Protein AF-A0A950U609-F1 (afdb_monomer)

Radius of gyration: 12.61 Å; Cα contacts (8 Å, |Δi|>4): 166; chains: 1; bounding box: 35×23×26 Å

Foldseek 3Di:
DDDPDDDDWDDPVVADEQAWAWTDDPPFIKIWHHYPPGDIFIDGQADPLHGFGLNVFGGDPQWGQTPPPRFIARRVPRDTPDPPD

Secondary structure (DSSP, 8-state):
-PPSS------GGGS-TTEEEEEEETTEEEEEEEETTTEEEEEESB-SSSS-BGGGSEEETTEEEPTTT--EEETTT--B-STT-

Mean predicted aligned error: 3.18 Å

Nearest PDB structures (foldseek):
  7bui-assembly1_E  TM=8.980E-01  e=1.767E-06  Metapseudomonas resinovorans
  2i7f-assembly2_B  TM=9.287E-01  e=1.249E-05  Sphingobium yanoikuyae
  8jng-assembly1_A  TM=9.066E-01  e=4.881E-05  Porphyridium purpureum
  4q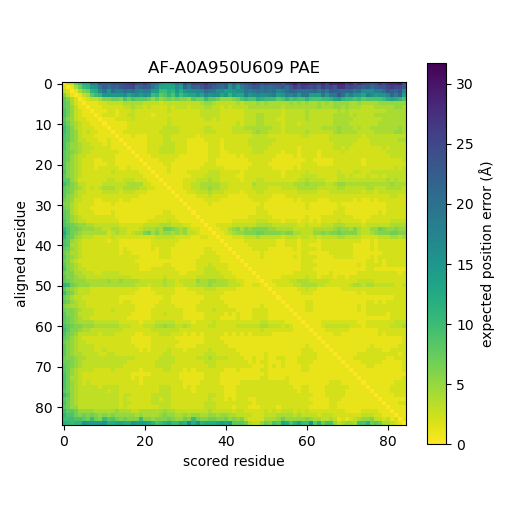dd-assembly1_A  TM=8.710E-01  e=5.880E-04  Rhodococcus rhodochrous
  4qdc-assembly1_A  TM=8.661E-01  e=1.517E-03  Rhodococcus rhodochrous

Sequence (85 aa):
MAEPGWVRVAAKSDVAEGQVIGLHVGDREIALYHLPGGEYRATDNVCTHEYAQLSDGWLEDGCIECPLHAARFDVRTGKALCAPA

pLDDT: mean 95.24, std 7.23, range [58.53, 98.75]

Solvent-accessible surface area (backbone atoms only — not comparable to full-atom values): 5107 Å² total; per-residue (Å²): 131,84,76,93,74,91,76,93,84,77,59,78,86,78,43,52,76,55,34,54,39,69,48,74,62,87,94,41,53,28,19,41,37,22,39,82,92,80,46,76,39,65,47,70,13,61,42,84,60,51,98,41,53,42,34,71,30,51,65,53,98,63,26,40,27,31,68,83,73,60,21,28,27,33,52,89,77,67,44,66,76,40,72,70,76

Structure (mmCIF, N/CA/C/O backbone):
data_AF-A0A950U609-F1
#
_entry.id   AF-A0A950U609-F1
#
loop_
_atom_site.group_PDB
_atom_site.id
_atom_site.type_symbol
_atom_site.label_atom_id
_atom_site.label_alt_id
_atom_site.label_comp_id
_atom_site.label_asym_id
_atom_site.label_entity_id
_atom_site.label_seq_id
_atom_site.pdbx_PDB_ins_code
_atom_site.Cartn_x
_atom_site.Cartn_y
_atom_site.Cartn_z
_atom_site.occupancy
_atom_site.B_iso_or_equiv
_atom_site.auth_seq_id
_atom_site.auth_comp_id
_atom_site.auth_asym_id
_atom_site.auth_atom_id
_atom_site.pdbx_PDB_model_num
ATOM 1 N N . MET A 1 1 ? -17.359 -11.425 -12.099 1.00 58.53 1 MET A N 1
ATOM 2 C CA . MET A 1 1 ? -17.277 -9.957 -12.253 1.00 58.53 1 MET A CA 1
ATOM 3 C C . MET A 1 1 ? -18.145 -9.359 -11.164 1.00 58.53 1 MET A C 1
ATOM 5 O O . MET A 1 1 ? -19.311 -9.728 -11.110 1.00 58.53 1 MET A O 1
ATOM 9 N N . ALA A 1 2 ? -17.576 -8.576 -10.247 1.00 59.50 2 ALA A N 1
ATOM 10 C CA . ALA A 1 2 ? -18.359 -7.948 -9.184 1.00 59.50 2 ALA A CA 1
ATOM 11 C C . ALA A 1 2 ? -19.377 -6.972 -9.796 1.00 59.50 2 ALA A C 1
ATOM 13 O O . ALA A 1 2 ? -19.052 -6.260 -10.748 1.00 59.50 2 ALA A O 1
ATOM 14 N N . GLU A 1 3 ? -20.608 -6.974 -9.288 1.00 67.94 3 GLU A N 1
ATOM 15 C CA . GLU A 1 3 ? -21.626 -6.009 -9.702 1.00 67.94 3 GLU A CA 1
ATOM 16 C C . GLU A 1 3 ? -21.175 -4.585 -9.324 1.00 67.94 3 GLU A C 1
ATOM 18 O O 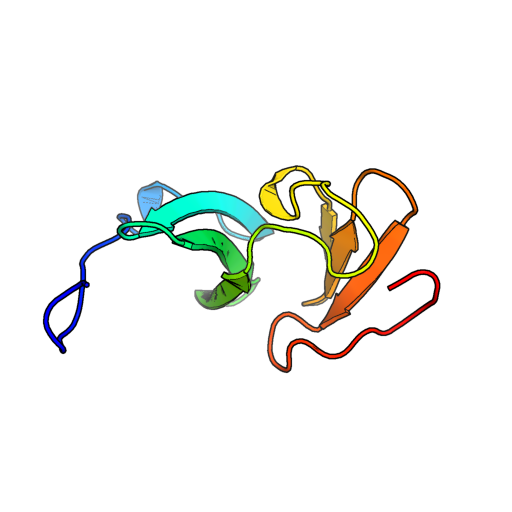. GLU A 1 3 ? -20.577 -4.399 -8.259 1.00 67.94 3 GLU A O 1
ATOM 23 N N . PRO A 1 4 ? -21.414 -3.572 -10.176 1.00 76.94 4 PRO A N 1
ATOM 24 C CA . PRO A 1 4 ? -21.042 -2.197 -9.867 1.00 76.94 4 PRO A CA 1
ATOM 25 C C . PRO A 1 4 ? -21.751 -1.727 -8.590 1.00 76.94 4 PRO A C 1
ATOM 27 O O . PRO A 1 4 ? -22.974 -1.781 -8.487 1.00 76.94 4 PRO A O 1
ATOM 30 N N . GLY A 1 5 ? -20.976 -1.253 -7.615 1.00 87.31 5 GLY A N 1
ATOM 31 C CA . GLY A 1 5 ? -21.493 -0.817 -6.323 1.00 87.31 5 GLY A CA 1
ATOM 32 C C . GLY A 1 5 ? -20.401 -0.695 -5.263 1.00 87.31 5 GLY A C 1
ATOM 33 O O . GLY A 1 5 ? -19.242 -1.039 -5.490 1.00 87.31 5 GLY A O 1
ATOM 34 N N . TRP A 1 6 ? -20.778 -0.188 -4.091 1.00 91.38 6 TRP A N 1
ATOM 35 C CA . TRP A 1 6 ? -19.891 -0.133 -2.932 1.00 91.38 6 TRP A CA 1
ATOM 36 C C . TRP A 1 6 ? -19.826 -1.498 -2.246 1.00 91.38 6 TRP A C 1
ATOM 38 O O . TRP A 1 6 ? -20.859 -2.067 -1.895 1.00 91.38 6 TRP A O 1
ATOM 48 N N . VAL A 1 7 ? -18.612 -1.993 -2.001 1.00 92.12 7 VAL A N 1
ATOM 49 C CA . VAL A 1 7 ? -18.366 -3.238 -1.262 1.00 92.12 7 VAL A CA 1
ATOM 50 C C . VAL A 1 7 ? -17.762 -2.899 0.094 1.00 92.12 7 VAL A C 1
A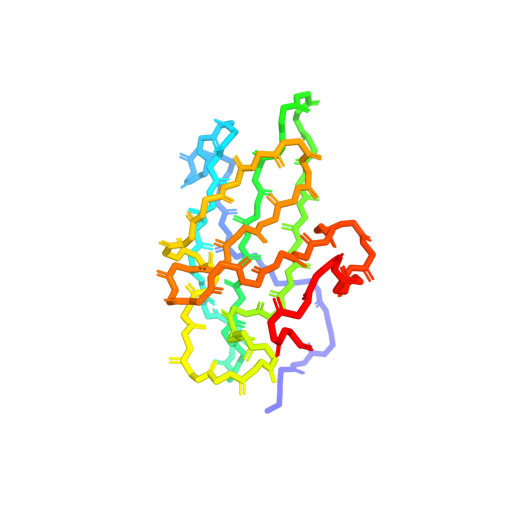TOM 52 O O . VAL A 1 7 ? -16.797 -2.141 0.187 1.00 92.12 7 VAL A O 1
ATOM 55 N N . ARG A 1 8 ? -18.322 -3.464 1.167 1.00 94.38 8 ARG A N 1
ATOM 56 C CA . ARG A 1 8 ? -17.723 -3.358 2.501 1.00 94.38 8 ARG A CA 1
ATOM 57 C C . ARG A 1 8 ? -16.529 -4.308 2.590 1.00 94.38 8 ARG A C 1
ATOM 59 O O . ARG A 1 8 ? -16.724 -5.511 2.461 1.00 94.38 8 ARG A O 1
ATOM 66 N N . VAL A 1 9 ? -15.337 -3.770 2.848 1.00 95.25 9 VAL A N 1
ATOM 67 C CA . VAL A 1 9 ? -14.080 -4.546 2.853 1.00 95.25 9 VAL A CA 1
ATOM 68 C C . VAL A 1 9 ? -13.454 -4.732 4.236 1.00 95.25 9 VAL A C 1
ATOM 70 O O . VAL A 1 9 ? -12.826 -5.754 4.474 1.00 95.25 9 VAL A O 1
ATOM 73 N N . ALA A 1 10 ? -13.643 -3.778 5.150 1.00 96.00 10 ALA A N 1
ATOM 74 C CA . ALA A 1 10 ? -13.079 -3.807 6.500 1.00 96.00 10 ALA A CA 1
ATOM 75 C C . ALA A 1 10 ? -13.857 -2.868 7.439 1.00 96.00 10 ALA A C 1
ATOM 77 O O . ALA A 1 10 ? -14.575 -1.965 6.988 1.00 96.00 10 ALA A O 1
ATOM 78 N N . ALA A 1 11 ? -13.720 -3.071 8.746 1.00 96.62 11 ALA A N 1
ATOM 79 C CA . ALA A 1 11 ? -14.040 -2.092 9.775 1.00 96.62 11 ALA A CA 1
ATOM 80 C C . ALA A 1 11 ? -12.833 -1.175 10.037 1.00 96.62 11 ALA A C 1
ATOM 82 O O . ALA A 1 11 ? -11.685 -1.553 9.833 1.00 96.62 11 ALA A O 1
ATOM 83 N N . LYS A 1 12 ? -13.082 0.030 10.565 1.00 95.06 12 LYS A N 1
ATOM 84 C CA . LYS A 1 12 ? -12.002 0.964 10.943 1.00 95.06 12 LYS A CA 1
ATOM 85 C C . LYS A 1 12 ? -11.028 0.374 11.971 1.00 95.06 12 LYS A C 1
ATOM 87 O O . LYS A 1 12 ? -9.870 0.753 12.000 1.00 95.06 12 LYS A O 1
ATOM 92 N N . SER A 1 13 ? -11.505 -0.539 12.817 1.00 95.69 13 SER A N 1
ATOM 93 C CA . SER A 1 13 ? -10.697 -1.236 13.823 1.00 95.69 13 SER A CA 1
ATOM 94 C C . SER A 1 13 ? -9.742 -2.276 13.241 1.00 95.69 13 SER A C 1
ATOM 96 O O . SER A 1 13 ? -8.849 -2.717 13.955 1.00 95.69 13 SER A O 1
ATOM 98 N N . ASP A 1 14 ? -9.934 -2.679 11.984 1.00 96.75 14 ASP A N 1
ATOM 99 C CA . ASP A 1 14 ? -9.135 -3.737 11.360 1.00 96.75 14 ASP A CA 1
ATOM 100 C C . ASP A 1 14 ? -7.778 -3.205 10.872 1.00 96.75 14 ASP A C 1
ATOM 102 O O . ASP A 1 14 ? -6.856 -3.984 10.650 1.00 96.75 14 ASP A O 1
ATOM 106 N N . VAL A 1 15 ? -7.646 -1.879 10.727 1.00 96.88 15 VAL A N 1
ATOM 107 C CA . VAL A 1 15 ? -6.416 -1.206 10.289 1.00 96.88 15 VAL A CA 1
ATOM 108 C C . VAL A 1 15 ? -6.081 -0.102 11.276 1.00 96.88 15 VAL A C 1
ATOM 110 O O . VAL A 1 15 ? -6.704 0.962 11.281 1.00 96.88 15 VAL A O 1
ATOM 113 N N . ALA A 1 16 ? -5.094 -0.341 12.133 1.00 96.88 16 ALA A N 1
ATOM 114 C CA . ALA A 1 16 ? -4.599 0.701 13.024 1.00 96.88 16 ALA A CA 1
ATOM 115 C C . ALA A 1 16 ? -3.964 1.851 12.221 1.00 96.88 16 ALA A C 1
ATOM 117 O O . ALA A 1 16 ? -3.533 1.670 11.084 1.00 96.88 16 ALA A O 1
ATOM 118 N N . GLU A 1 17 ? -3.938 3.053 12.797 1.00 96.88 17 GLU A N 1
ATOM 119 C CA . GLU A 1 17 ? -3.290 4.200 12.153 1.00 96.88 17 GLU A CA 1
ATOM 120 C C . GLU A 1 17 ? -1.806 3.904 11.892 1.00 96.88 17 GLU A C 1
ATOM 122 O O . GLU A 1 17 ? -1.124 3.317 12.732 1.00 96.88 17 GLU A O 1
ATOM 127 N N . GLY A 1 18 ? -1.317 4.288 10.713 1.00 97.00 18 GLY A N 1
ATOM 128 C CA . GLY A 1 18 ? 0.044 4.006 10.263 1.00 97.00 18 GLY A CA 1
ATOM 129 C C . GLY A 1 18 ? 0.269 2.555 9.837 1.00 97.00 18 GLY A C 1
ATOM 130 O O . GLY A 1 18 ? 1.417 2.135 9.737 1.00 97.00 18 GLY A O 1
ATOM 131 N N . GLN A 1 19 ? -0.787 1.767 9.618 1.00 97.75 19 GLN A N 1
ATOM 132 C CA . GLN A 1 19 ? -0.680 0.373 9.185 1.00 97.75 19 GLN A CA 1
ATOM 133 C C . GLN A 1 19 ? -1.301 0.145 7.807 1.00 97.75 19 GLN A C 1
ATOM 135 O O . GLN A 1 19 ? -2.082 0.952 7.288 1.00 97.75 19 GLN A O 1
ATOM 140 N N . VAL A 1 20 ? -0.948 -1.002 7.237 1.00 98.62 20 VAL A N 1
ATOM 141 C CA . VAL A 1 20 ? -1.510 -1.550 6.008 1.00 98.62 20 VAL A CA 1
ATOM 142 C C . VAL A 1 20 ? -2.023 -2.963 6.279 1.00 98.62 20 VAL A C 1
ATOM 144 O O . VAL A 1 20 ? -1.429 -3.699 7.063 1.00 98.62 20 VAL A O 1
ATOM 147 N N . ILE A 1 21 ? -3.128 -3.340 5.638 1.00 98.56 21 ILE A N 1
ATOM 148 C CA . ILE A 1 21 ? -3.582 -4.734 5.572 1.00 98.56 21 ILE A CA 1
ATOM 149 C C . ILE A 1 21 ? -3.819 -5.150 4.121 1.00 98.56 21 ILE A C 1
ATOM 151 O O . ILE A 1 21 ? -4.189 -4.324 3.284 1.00 98.56 21 ILE A O 1
ATOM 155 N N . GLY A 1 22 ? -3.640 -6.438 3.837 1.00 98.38 22 GLY A N 1
ATOM 156 C CA . GLY A 1 22 ? -4.034 -7.056 2.574 1.00 98.38 22 GLY A CA 1
ATOM 157 C C . GLY A 1 22 ? -5.458 -7.601 2.661 1.00 98.38 22 GLY A C 1
ATOM 158 O O . GLY A 1 22 ? -5.843 -8.197 3.669 1.00 98.38 22 GLY A O 1
ATOM 159 N N . LEU A 1 23 ? -6.255 -7.408 1.614 1.00 97.44 23 LEU A N 1
ATOM 160 C CA . LEU A 1 23 ? -7.626 -7.909 1.534 1.00 97.44 23 LEU A CA 1
ATOM 161 C C . LEU A 1 23 ? -7.992 -8.324 0.109 1.00 97.44 23 LEU A C 1
ATOM 163 O O . LEU A 1 23 ? -7.385 -7.878 -0.857 1.00 97.44 23 LEU A O 1
ATOM 167 N N . HIS A 1 24 ? -9.004 -9.180 -0.021 1.00 96.44 24 HIS A N 1
ATOM 168 C CA . HIS A 1 24 ? -9.512 -9.622 -1.319 1.00 96.44 24 HIS A CA 1
ATOM 169 C C . HIS A 1 24 ? -10.880 -8.998 -1.599 1.00 96.44 24 HIS A C 1
ATOM 171 O O . HIS A 1 24 ? -11.793 -9.086 -0.775 1.00 96.44 24 HIS A O 1
ATOM 177 N N . VAL A 1 25 ? -11.043 -8.409 -2.786 1.00 94.38 25 VAL A N 1
ATOM 178 C CA . VAL A 1 25 ? -12.331 -7.914 -3.296 1.00 94.38 25 VAL A CA 1
ATOM 179 C C . VAL A 1 25 ? -12.638 -8.630 -4.603 1.00 94.38 25 VAL A C 1
ATOM 181 O O . VAL A 1 25 ? -12.219 -8.213 -5.681 1.00 94.38 25 VAL A O 1
ATOM 184 N N . GLY A 1 26 ? -13.362 -9.746 -4.507 1.00 91.56 26 GLY A N 1
ATOM 185 C CA . GLY A 1 26 ? -13.543 -10.641 -5.647 1.00 91.56 26 GLY A CA 1
ATOM 186 C C . GLY A 1 26 ? -12.215 -11.292 -6.040 1.00 91.56 26 GLY A C 1
ATOM 187 O O . GLY 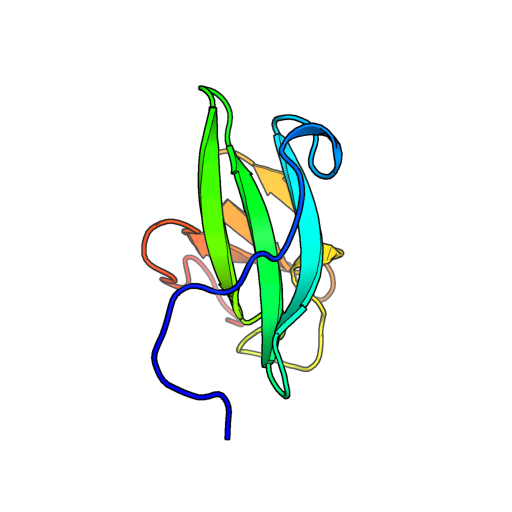A 1 26 ? -11.644 -12.035 -5.251 1.00 91.56 26 GLY A O 1
ATOM 188 N N . ASP A 1 27 ? -11.747 -11.014 -7.254 1.00 92.62 27 ASP A N 1
ATOM 189 C CA . ASP A 1 27 ? -10.484 -11.495 -7.829 1.00 92.62 27 ASP A CA 1
ATOM 190 C C . ASP A 1 27 ? -9.322 -10.496 -7.679 1.00 92.62 27 ASP A C 1
ATOM 192 O O . ASP A 1 27 ? -8.243 -10.730 -8.216 1.00 92.62 27 ASP A O 1
ATOM 196 N N . ARG A 1 28 ? -9.539 -9.363 -6.998 1.00 94.94 28 ARG A N 1
ATOM 197 C CA . ARG A 1 28 ? -8.521 -8.329 -6.774 1.00 94.94 28 ARG A CA 1
ATOM 198 C C . ARG A 1 28 ? -7.896 -8.468 -5.392 1.00 94.94 28 ARG A C 1
ATOM 200 O O . ARG A 1 28 ? -8.622 -8.502 -4.396 1.00 94.94 28 ARG A O 1
ATOM 207 N N . GLU A 1 29 ? -6.570 -8.469 -5.344 1.00 98.00 29 GLU A N 1
ATOM 208 C CA . GLU A 1 29 ? -5.787 -8.304 -4.120 1.00 98.00 29 GLU A CA 1
ATOM 209 C C . GLU A 1 29 ? -5.597 -6.800 -3.873 1.00 98.00 29 GLU A C 1
ATOM 211 O O . GLU A 1 29 ? -5.172 -6.069 -4.763 1.00 98.00 29 GLU A O 1
ATOM 216 N N . ILE A 1 30 ? -5.953 -6.308 -2.687 1.00 98.38 30 ILE A N 1
ATOM 217 C CA . ILE A 1 30 ? -5.941 -4.879 -2.351 1.00 98.38 30 ILE A CA 1
ATOM 218 C C . ILE A 1 30 ? -5.096 -4.647 -1.102 1.00 98.38 30 ILE A C 1
ATOM 220 O O . ILE A 1 30 ? -5.301 -5.306 -0.083 1.00 98.38 30 ILE A O 1
ATOM 224 N N . ALA A 1 31 ? -4.203 -3.663 -1.163 1.00 98.62 31 ALA A N 1
ATOM 225 C CA . ALA A 1 31 ? -3.561 -3.095 0.015 1.00 98.62 31 ALA A CA 1
ATOM 226 C C . ALA A 1 31 ? -4.416 -1.932 0.534 1.00 98.62 31 ALA A C 1
ATOM 228 O O . ALA A 1 31 ? -4.662 -0.977 -0.203 1.00 98.62 31 ALA A O 1
ATOM 229 N N . LEU A 1 32 ? -4.880 -1.998 1.784 1.00 98.62 32 LEU A N 1
ATOM 230 C CA . LEU A 1 32 ? -5.632 -0.930 2.449 1.00 98.62 32 LEU A CA 1
ATOM 231 C C . LEU A 1 32 ? -4.749 -0.246 3.494 1.00 98.62 32 LEU A C 1
ATOM 233 O O . LEU A 1 32 ? -4.351 -0.867 4.477 1.00 98.62 32 LEU A O 1
ATOM 237 N N . TYR A 1 33 ? -4.493 1.042 3.294 1.00 98.56 33 TYR A N 1
ATOM 238 C CA . TYR A 1 33 ? -3.641 1.881 4.133 1.00 98.56 33 TYR A CA 1
ATOM 239 C C . TYR A 1 33 ? -4.485 2.771 5.042 1.00 98.56 33 TYR A C 1
ATOM 241 O O . TYR A 1 33 ? -5.434 3.408 4.570 1.00 98.56 33 TYR A O 1
ATOM 249 N N . HIS A 1 34 ? -4.093 2.894 6.308 1.00 98.06 34 HIS A N 1
ATOM 250 C CA . HIS A 1 34 ? -4.611 3.910 7.222 1.00 98.06 34 HIS A CA 1
ATOM 251 C C . HIS A 1 34 ? -3.496 4.913 7.527 1.00 98.06 34 HIS A C 1
ATOM 253 O O . HIS A 1 34 ? -2.555 4.625 8.261 1.00 98.06 34 HIS A O 1
ATOM 259 N N . LEU A 1 35 ? -3.578 6.090 6.916 1.00 97.25 35 LEU A N 1
ATOM 260 C CA . LEU A 1 35 ? -2.576 7.141 7.039 1.00 97.25 35 LEU A CA 1
ATOM 261 C C . LEU A 1 35 ? -2.736 7.918 8.353 1.00 97.25 35 LEU A C 1
ATOM 263 O O . LEU A 1 35 ? -3.866 8.088 8.824 1.00 97.25 35 LEU A O 1
ATOM 267 N N . PRO A 1 36 ? -1.635 8.474 8.894 1.00 94.06 36 PRO A N 1
ATOM 268 C CA . PRO A 1 36 ? -1.708 9.449 9.976 1.00 94.06 36 PRO A CA 1
ATOM 269 C C . PRO A 1 36 ? -2.683 10.584 9.642 1.00 94.06 36 PRO A C 1
ATOM 271 O O . PRO A 1 36 ? -2.655 11.135 8.538 1.00 94.06 36 PRO A O 1
ATOM 274 N N . GLY A 1 37 ? -3.560 10.929 10.587 1.00 91.69 37 GLY A N 1
ATOM 275 C CA . GLY A 1 37 ? -4.622 11.922 10.376 1.00 91.69 37 GLY A CA 1
ATOM 276 C C . GLY A 1 37 ? -5.971 11.342 9.925 1.00 91.69 37 GLY A C 1
ATOM 277 O O . GLY A 1 37 ? -6.890 12.109 9.636 1.00 91.69 37 GLY A O 1
ATOM 278 N N . GLY A 1 38 ? -6.117 10.012 9.902 1.00 92.62 38 GLY A N 1
ATOM 279 C CA . GLY A 1 38 ? -7.405 9.324 9.737 1.00 92.62 38 GLY A CA 1
ATOM 280 C C . GLY A 1 38 ? -7.847 9.093 8.290 1.00 92.62 38 GLY A C 1
ATOM 281 O O . GLY A 1 38 ? -8.997 8.720 8.041 1.00 92.62 38 GLY A O 1
ATOM 282 N N . GLU A 1 39 ? -6.960 9.332 7.326 1.00 95.62 39 GLU A N 1
ATOM 283 C CA . GLU A 1 39 ? -7.232 9.129 5.908 1.00 95.62 39 GLU A CA 1
ATOM 284 C C . GLU A 1 39 ? -6.963 7.678 5.489 1.00 95.62 39 GLU A C 1
ATOM 286 O O . GLU A 1 39 ? -5.949 7.095 5.857 1.00 95.62 39 GLU A O 1
ATOM 291 N N . TYR A 1 40 ? -7.842 7.107 4.662 1.00 97.56 40 TYR A N 1
ATOM 292 C CA . TYR A 1 40 ? -7.658 5.769 4.101 1.00 97.56 40 TYR A CA 1
ATOM 293 C C . TYR A 1 40 ? -7.312 5.845 2.614 1.00 97.56 40 TYR A C 1
ATOM 295 O O . TYR A 1 40 ? -7.834 6.690 1.872 1.00 97.56 40 TYR A O 1
ATOM 303 N N . ARG A 1 41 ? -6.436 4.947 2.168 1.00 98.12 41 ARG A N 1
ATOM 304 C CA . ARG A 1 41 ? -6.069 4.763 0.759 1.00 98.12 41 ARG A CA 1
ATOM 305 C C . ARG A 1 41 ? -6.046 3.290 0.411 1.00 98.12 41 ARG A C 1
ATOM 307 O O . ARG A 1 41 ? -5.876 2.458 1.293 1.00 98.12 41 ARG A O 1
ATOM 314 N N . ALA A 1 42 ? -6.207 2.981 -0.867 1.00 97.88 42 ALA A N 1
ATOM 315 C CA . ALA A 1 42 ? -6.101 1.620 -1.351 1.00 97.88 42 ALA A CA 1
ATOM 316 C C . ALA A 1 42 ? -5.435 1.582 -2.725 1.00 97.88 42 ALA A C 1
ATOM 318 O O . ALA A 1 42 ? -5.674 2.464 -3.552 1.00 97.88 42 ALA A O 1
ATOM 319 N N . THR A 1 43 ? -4.631 0.553 -2.957 1.00 98.31 43 THR A N 1
ATOM 320 C CA . THR A 1 43 ? -4.024 0.232 -4.256 1.00 98.31 43 THR A CA 1
ATOM 321 C C . THR A 1 43 ? -4.172 -1.261 -4.528 1.00 98.31 43 THR A C 1
ATOM 323 O O . THR A 1 43 ? -4.658 -2.007 -3.675 1.00 98.31 43 THR A O 1
ATOM 326 N N . ASP A 1 44 ? -3.736 -1.707 -5.705 1.00 97.88 44 ASP A N 1
ATOM 327 C CA . ASP A 1 44 ? -3.430 -3.126 -5.902 1.00 97.88 44 ASP A CA 1
ATOM 328 C C . ASP A 1 44 ? -2.424 -3.583 -4.830 1.00 97.88 44 ASP A C 1
ATOM 330 O O . ASP A 1 44 ? -1.572 -2.788 -4.409 1.00 97.88 44 ASP A O 1
ATOM 334 N N . ASN A 1 45 ? -2.560 -4.815 -4.339 1.00 98.62 45 ASN A N 1
ATOM 335 C CA . ASN A 1 45 ? -1.626 -5.362 -3.357 1.00 98.62 45 ASN A CA 1
ATOM 336 C C . ASN A 1 45 ? -0.358 -5.904 -4.015 1.00 98.62 45 ASN A C 1
ATOM 338 O O . ASN A 1 45 ? 0.663 -6.016 -3.346 1.00 98.62 45 ASN A O 1
ATOM 342 N N . VAL A 1 46 ? -0.395 -6.235 -5.305 1.00 98.25 46 VAL A N 1
ATOM 343 C CA . VAL A 1 46 ? 0.771 -6.792 -5.992 1.00 98.25 46 VAL A CA 1
ATOM 344 C C . VAL A 1 46 ? 1.664 -5.657 -6.492 1.00 98.25 46 VAL A C 1
ATOM 346 O O . VAL A 1 46 ? 1.223 -4.761 -7.213 1.00 98.25 46 VAL A O 1
ATOM 349 N N . CYS A 1 47 ? 2.940 -5.690 -6.108 1.00 98.31 47 CYS A N 1
ATOM 350 C CA . CYS A 1 47 ? 3.942 -4.744 -6.591 1.00 98.31 47 CYS A CA 1
ATOM 351 C C . CYS A 1 47 ? 4.058 -4.801 -8.128 1.00 98.31 47 CYS A C 1
ATOM 353 O O . CYS A 1 47 ? 4.065 -5.875 -8.726 1.00 98.31 47 CYS A O 1
ATOM 355 N N . THR A 1 48 ? 4.203 -3.642 -8.777 1.00 97.69 48 THR A N 1
ATO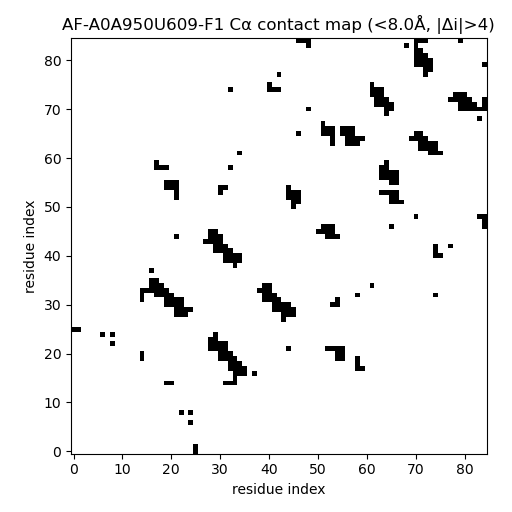M 356 C CA . THR A 1 48 ? 4.299 -3.542 -10.248 1.00 97.69 48 THR A CA 1
ATOM 357 C C . THR A 1 48 ? 5.579 -4.138 -10.827 1.00 97.69 48 THR A C 1
ATOM 359 O O . THR A 1 48 ? 5.610 -4.475 -12.008 1.00 97.69 48 THR A O 1
ATOM 362 N N . HIS A 1 49 ? 6.615 -4.288 -10.003 1.00 97.44 49 HIS A N 1
ATOM 363 C CA . HIS A 1 49 ? 7.882 -4.901 -10.385 1.00 97.44 49 HIS A CA 1
ATOM 364 C C . HIS A 1 49 ? 7.770 -6.432 -10.493 1.00 97.44 49 HIS A C 1
ATOM 366 O O . HIS A 1 49 ? 8.010 -7.008 -11.550 1.00 97.44 49 HIS A O 1
ATOM 372 N N . GLU A 1 50 ? 7.407 -7.093 -9.390 1.00 96.00 50 GLU A N 1
ATOM 373 C CA . GLU A 1 50 ? 7.345 -8.553 -9.239 1.00 96.00 50 GLU A CA 1
ATOM 374 C C . GLU A 1 50 ? 6.291 -8.926 -8.183 1.00 96.00 50 GLU A C 1
ATOM 376 O O . GLU A 1 50 ? 5.758 -8.055 -7.501 1.00 96.00 50 GLU A O 1
ATOM 381 N N . TYR A 1 51 ? 6.005 -10.222 -8.017 1.00 96.25 51 TYR A N 1
ATOM 382 C CA . TYR A 1 51 ? 4.908 -10.741 -7.186 1.00 96.25 51 TYR A CA 1
ATOM 383 C C . TYR A 1 51 ? 5.174 -10.651 -5.665 1.00 96.25 51 TYR A C 1
ATOM 385 O O . TYR A 1 51 ? 5.212 -11.657 -4.957 1.00 96.25 51 TYR A O 1
ATOM 393 N N . ALA A 1 52 ? 5.386 -9.437 -5.160 1.00 98.12 52 ALA A N 1
ATOM 394 C CA . ALA A 1 52 ? 5.467 -9.118 -3.739 1.00 98.12 52 ALA A CA 1
ATOM 395 C C . ALA A 1 52 ? 4.193 -8.399 -3.285 1.00 98.12 52 ALA A C 1
ATOM 397 O O . ALA A 1 52 ? 3.657 -7.565 -4.014 1.00 98.12 52 ALA A O 1
ATOM 398 N N . GLN A 1 53 ? 3.744 -8.701 -2.068 1.00 98.56 53 GLN A N 1
ATOM 399 C CA . GLN A 1 53 ? 2.567 -8.084 -1.466 1.00 98.56 53 GLN A CA 1
ATOM 400 C C . GLN A 1 53 ? 2.964 -6.769 -0.787 1.00 98.56 53 GLN A C 1
ATOM 402 O O . GLN A 1 53 ? 3.785 -6.750 0.130 1.00 98.56 53 GLN A O 1
ATOM 407 N N . LEU A 1 54 ? 2.387 -5.655 -1.228 1.00 98.69 54 LEU A N 1
ATOM 408 C CA . LEU A 1 54 ? 2.618 -4.330 -0.656 1.00 98.69 54 LEU A CA 1
ATOM 409 C C . LEU A 1 54 ? 2.090 -4.234 0.778 1.00 98.69 54 LEU A C 1
ATOM 411 O O . LEU A 1 54 ? 2.629 -3.465 1.566 1.00 98.69 54 LEU A O 1
ATOM 415 N N . SER A 1 55 ? 1.086 -5.031 1.144 1.00 98.62 55 SER A N 1
ATOM 416 C CA . SER A 1 55 ? 0.595 -5.147 2.519 1.00 98.62 55 SER A CA 1
ATOM 417 C C . SER A 1 55 ? 1.608 -5.723 3.500 1.00 98.62 55 SER A C 1
ATOM 419 O O . SER A 1 55 ? 1.451 -5.523 4.698 1.00 98.62 55 SER A O 1
ATOM 421 N N . ASP A 1 56 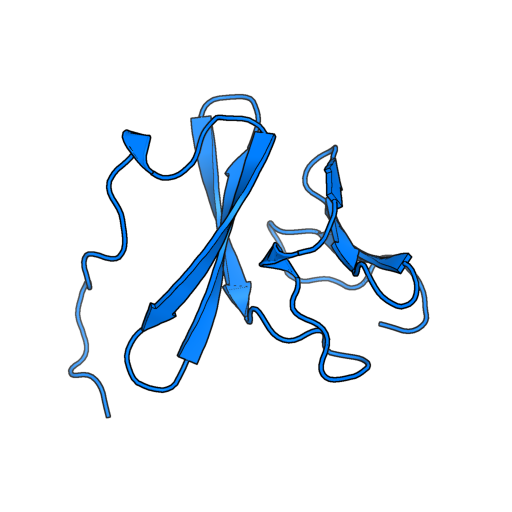? 2.638 -6.407 3.007 1.00 98.56 56 ASP A N 1
ATOM 422 C CA . ASP A 1 56 ? 3.742 -6.907 3.832 1.00 98.56 56 ASP A CA 1
ATOM 423 C C . ASP A 1 56 ? 4.901 -5.889 3.895 1.00 98.56 56 ASP A C 1
ATOM 425 O O . ASP A 1 56 ? 5.960 -6.171 4.454 1.00 98.56 56 ASP A O 1
ATOM 429 N N . GLY A 1 57 ? 4.714 -4.715 3.281 1.00 98.12 57 GLY A N 1
ATOM 430 C CA . GLY A 1 57 ? 5.682 -3.631 3.184 1.00 98.12 57 GLY A CA 1
ATOM 431 C C . GLY A 1 57 ? 5.656 -2.640 4.347 1.00 98.12 57 GLY A C 1
ATOM 432 O O . GLY A 1 57 ? 5.011 -2.843 5.375 1.00 98.12 57 GLY A O 1
ATOM 433 N N . TRP A 1 58 ? 6.364 -1.525 4.162 1.00 98.31 58 TRP A N 1
ATOM 434 C CA . TRP A 1 58 ? 6.499 -0.471 5.169 1.00 98.31 58 TRP A CA 1
ATOM 435 C C . TRP A 1 58 ? 5.795 0.820 4.743 1.00 98.31 58 TRP A C 1
ATOM 437 O O . TRP A 1 58 ? 6.136 1.414 3.719 1.00 98.31 58 TRP A O 1
ATOM 447 N N . LEU A 1 59 ? 4.798 1.250 5.520 1.00 98.56 59 LEU A N 1
ATOM 448 C CA . LEU A 1 59 ? 4.030 2.469 5.266 1.00 98.56 59 LEU A CA 1
ATOM 449 C C . LEU A 1 59 ? 4.620 3.647 6.048 1.00 98.56 59 LEU A C 1
ATOM 451 O O . LEU A 1 59 ? 4.528 3.689 7.272 1.00 98.56 59 LEU A O 1
ATOM 455 N N . GLU A 1 60 ? 5.147 4.643 5.342 1.00 96.62 60 GLU A N 1
ATOM 456 C CA . GLU A 1 60 ? 5.715 5.849 5.949 1.00 96.62 60 GLU A CA 1
ATOM 457 C C . GLU A 1 60 ? 5.532 7.062 5.030 1.00 96.62 60 GLU A C 1
ATOM 459 O O . GLU A 1 60 ? 5.662 6.963 3.811 1.00 96.62 60 GLU A O 1
ATOM 464 N N . ASP A 1 61 ? 5.182 8.217 5.602 1.00 94.75 61 ASP A N 1
ATOM 465 C CA . ASP A 1 61 ? 5.006 9.489 4.881 1.00 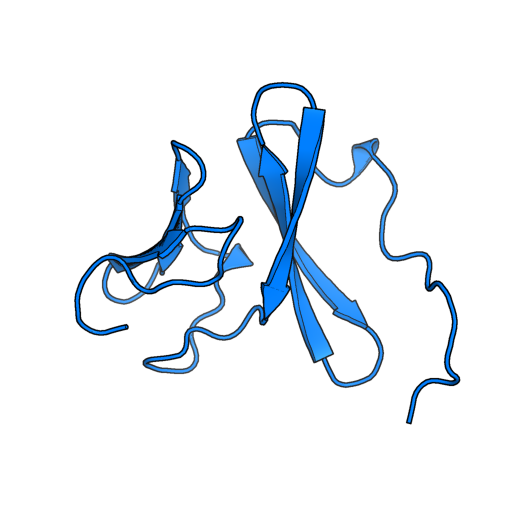94.75 61 ASP A CA 1
ATOM 466 C C . ASP A 1 61 ? 4.052 9.430 3.667 1.00 94.75 61 ASP A C 1
ATOM 468 O O . ASP A 1 61 ? 4.166 10.179 2.694 1.00 94.75 61 ASP A O 1
ATOM 472 N N . GLY A 1 62 ? 3.056 8.538 3.713 1.00 96.44 62 GLY A N 1
ATOM 473 C CA . GLY A 1 62 ? 2.128 8.307 2.600 1.00 96.44 62 GLY A CA 1
ATOM 474 C C . GLY A 1 62 ? 2.756 7.579 1.408 1.00 96.44 62 GLY A C 1
ATOM 475 O O . GLY A 1 62 ? 2.215 7.630 0.302 1.00 96.44 62 GLY A O 1
ATOM 476 N N . CYS A 1 63 ? 3.874 6.900 1.641 1.00 98.19 63 CYS A N 1
ATOM 477 C CA . CYS A 1 63 ? 4.521 5.999 0.708 1.00 98.19 63 CYS A CA 1
ATOM 478 C C . CYS A 1 63 ? 4.494 4.576 1.265 1.00 98.19 63 CYS A C 1
ATOM 480 O O . CYS A 1 63 ? 4.756 4.374 2.448 1.00 98.19 63 CYS A O 1
ATOM 482 N N . ILE A 1 64 ? 4.228 3.598 0.407 1.00 98.75 64 ILE A N 1
ATOM 483 C CA . ILE A 1 64 ? 4.431 2.186 0.727 1.00 98.75 64 ILE A CA 1
ATOM 484 C C . ILE A 1 64 ? 5.747 1.721 0.105 1.00 98.75 64 ILE A C 1
ATOM 486 O O . ILE A 1 64 ? 5.970 1.906 -1.093 1.00 98.75 64 ILE A O 1
ATOM 490 N N . GLU A 1 65 ? 6.629 1.156 0.921 1.00 98.62 65 GLU A N 1
ATOM 491 C CA . GLU A 1 65 ? 7.856 0.500 0.481 1.00 98.62 65 GLU A CA 1
ATOM 492 C C . GLU A 1 65 ? 7.619 -1.004 0.339 1.00 98.62 65 GLU A C 1
ATOM 494 O O . GLU A 1 65 ? 7.210 -1.678 1.283 1.00 98.62 65 GLU A O 1
ATOM 499 N N . CYS A 1 66 ? 7.869 -1.526 -0.859 1.00 98.69 66 CYS A N 1
ATOM 500 C CA . CYS A 1 66 ? 7.778 -2.943 -1.169 1.00 98.69 66 CYS A CA 1
ATOM 501 C C . CYS A 1 66 ? 8.803 -3.737 -0.341 1.00 98.69 66 CYS A C 1
ATOM 503 O O . CYS A 1 66 ? 9.994 -3.416 -0.394 1.00 98.69 66 CYS A O 1
ATOM 505 N N . PRO A 1 67 ? 8.389 -4.823 0.336 1.00 98.44 67 PRO A N 1
ATOM 506 C CA . PRO A 1 67 ? 9.265 -5.568 1.242 1.00 98.44 67 PRO A CA 1
ATOM 507 C C . PRO A 1 67 ? 10.383 -6.338 0.531 1.00 98.44 67 PRO A C 1
ATOM 509 O O . PRO A 1 67 ? 11.325 -6.787 1.177 1.00 98.44 67 PRO A O 1
ATOM 512 N N . LEU A 1 68 ? 10.282 -6.528 -0.790 1.00 97.94 68 LEU A N 1
ATOM 513 C CA . LEU A 1 68 ? 11.228 -7.346 -1.545 1.00 97.94 68 LEU A CA 1
ATOM 514 C C . LEU A 1 68 ? 12.461 -6.550 -2.002 1.00 97.94 68 LEU A C 1
ATOM 516 O O . LEU A 1 68 ? 13.589 -6.910 -1.678 1.00 97.94 68 LEU A O 1
ATOM 520 N N . HIS A 1 69 ? 12.250 -5.468 -2.755 1.00 98.12 69 HIS A N 1
ATOM 521 C CA . HIS A 1 69 ? 13.328 -4.690 -3.388 1.00 98.12 69 HIS A CA 1
ATOM 522 C C . HIS A 1 69 ? 13.249 -3.186 -3.090 1.00 98.12 69 HIS A C 1
ATOM 524 O O . HIS A 1 69 ? 13.854 -2.390 -3.807 1.00 98.12 69 HIS A O 1
ATOM 530 N N . ALA A 1 70 ? 12.481 -2.788 -2.070 1.00 97.94 70 ALA A N 1
ATOM 531 C CA . ALA A 1 70 ? 12.344 -1.401 -1.617 1.00 97.94 70 ALA A CA 1
ATOM 532 C C . ALA A 1 70 ? 11.863 -0.401 -2.691 1.00 97.94 70 ALA A C 1
ATOM 534 O O . ALA A 1 70 ? 12.080 0.806 -2.585 1.00 97.94 70 ALA A O 1
ATOM 535 N N . ALA A 1 71 ? 11.174 -0.889 -3.729 1.00 98.19 71 ALA A N 1
ATOM 536 C CA . ALA A 1 71 ? 10.377 -0.043 -4.612 1.00 98.19 71 ALA A CA 1
ATOM 537 C C . ALA A 1 71 ? 9.355 0.741 -3.774 1.00 98.19 71 ALA A C 1
ATOM 539 O O . ALA A 1 71 ? 8.656 0.150 -2.951 1.00 98.19 71 ALA A O 1
ATOM 540 N N . ARG A 1 72 ? 9.250 2.056 -3.978 1.00 98.50 72 ARG A N 1
ATOM 541 C CA . ARG A 1 72 ? 8.336 2.923 -3.221 1.00 98.50 72 ARG A CA 1
ATOM 542 C C . ARG A 1 72 ? 7.245 3.486 -4.109 1.00 98.50 72 ARG A C 1
ATOM 544 O O . ARG A 1 72 ? 7.524 3.941 -5.218 1.00 98.50 72 ARG A O 1
ATOM 551 N N . PHE A 1 73 ? 6.031 3.543 -3.576 1.00 98.75 73 PHE A N 1
ATOM 552 C CA . PHE A 1 73 ? 4.864 4.088 -4.264 1.00 98.75 73 PHE A CA 1
ATOM 553 C C . PHE A 1 73 ? 4.161 5.112 -3.383 1.00 98.75 73 PHE A C 1
ATOM 555 O O . PHE A 1 73 ? 3.936 4.857 -2.202 1.00 98.75 73 PHE A O 1
ATOM 562 N N . ASP A 1 74 ? 3.775 6.251 -3.951 1.00 98.44 74 ASP A N 1
ATOM 563 C CA . ASP A 1 74 ? 2.876 7.189 -3.276 1.00 98.44 74 ASP A CA 1
ATOM 564 C C . ASP A 1 74 ? 1.459 6.590 -3.239 1.00 98.44 74 ASP A C 1
ATOM 566 O O . ASP A 1 74 ? 0.856 6.346 -4.285 1.00 98.44 74 ASP A O 1
ATOM 570 N N . VAL A 1 75 ? 0.894 6.367 -2.046 1.00 98.19 75 VAL A N 1
ATOM 571 C CA . VAL A 1 75 ? -0.401 5.664 -1.909 1.00 98.19 75 VAL A CA 1
ATOM 572 C C . VAL A 1 75 ? -1.611 6.517 -2.309 1.00 98.19 75 VAL A C 1
ATOM 574 O O . VAL A 1 75 ? -2.739 6.027 -2.349 1.00 98.19 75 VAL A O 1
ATOM 577 N N . ARG A 1 76 ? -1.420 7.817 -2.568 1.00 96.56 76 ARG A N 1
ATOM 578 C CA . ARG A 1 76 ? -2.492 8.739 -2.979 1.00 96.56 76 ARG A CA 1
ATOM 579 C C . ARG A 1 76 ? -2.643 8.778 -4.493 1.00 96.56 76 ARG A C 1
ATOM 581 O O . ARG A 1 76 ? -3.734 9.053 -4.982 1.00 96.56 76 ARG A O 1
ATOM 588 N N . THR A 1 77 ? -1.551 8.536 -5.209 1.00 97.50 77 THR A N 1
ATOM 589 C CA . THR A 1 77 ? -1.458 8.666 -6.667 1.00 97.50 77 THR A CA 1
ATOM 590 C C . THR A 1 77 ? -1.121 7.355 -7.371 1.00 97.50 77 THR A C 1
ATOM 592 O O . THR A 1 77 ? -1.328 7.253 -8.576 1.00 97.50 77 THR A O 1
ATOM 595 N N . GLY A 1 78 ? -0.587 6.367 -6.648 1.00 97.00 78 GLY A N 1
ATOM 596 C CA . GLY A 1 78 ? -0.046 5.121 -7.196 1.00 97.00 78 GLY A CA 1
ATOM 597 C C . GLY A 1 78 ? 1.300 5.291 -7.909 1.00 97.00 78 GLY A C 1
ATOM 598 O O . GLY A 1 78 ? 1.807 4.339 -8.496 1.00 97.00 78 GLY A O 1
ATOM 599 N N . LYS A 1 79 ? 1.889 6.494 -7.903 1.00 98.19 79 LYS A N 1
ATOM 600 C CA . LYS A 1 79 ? 3.118 6.775 -8.647 1.00 98.19 79 LYS A CA 1
ATOM 601 C C . LYS A 1 79 ? 4.320 6.086 -7.996 1.00 98.19 79 LYS A C 1
ATOM 603 O O . LYS A 1 79 ? 4.588 6.299 -6.816 1.00 98.19 79 LYS A O 1
ATOM 608 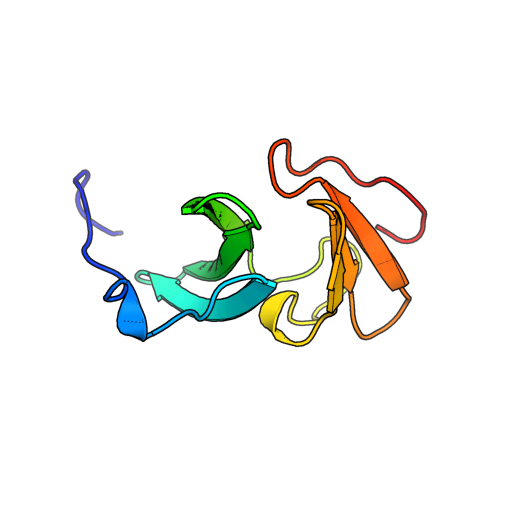N N . ALA A 1 80 ? 5.088 5.358 -8.803 1.00 98.12 80 ALA A N 1
ATOM 609 C CA . ALA A 1 80 ? 6.422 4.886 -8.454 1.00 98.12 80 ALA A CA 1
ATOM 610 C C . ALA A 1 80 ? 7.377 6.059 -8.161 1.00 98.12 80 ALA A C 1
ATOM 612 O O . ALA A 1 80 ? 7.496 7.004 -8.949 1.00 98.12 80 ALA A O 1
ATOM 613 N N . LEU A 1 81 ? 8.066 5.996 -7.026 1.00 98.31 81 LEU A N 1
ATOM 614 C CA . LEU A 1 81 ? 8.972 7.040 -6.539 1.00 98.31 81 LEU A CA 1
ATOM 615 C C . LEU A 1 81 ? 10.448 6.675 -6.726 1.00 98.31 81 LEU A C 1
ATOM 617 O O . LEU A 1 81 ? 11.297 7.565 -6.765 1.00 98.31 81 LEU A O 1
ATOM 621 N N . CYS A 1 82 ? 10.754 5.387 -6.870 1.00 97.31 82 CYS A N 1
ATOM 622 C CA . CYS A 1 82 ? 12.088 4.874 -7.159 1.00 97.31 82 CYS A CA 1
ATOM 623 C C . CYS A 1 82 ? 12.014 3.553 -7.940 1.00 97.31 82 CYS A C 1
ATOM 625 O O . CYS A 1 82 ? 11.018 2.837 -7.877 1.00 97.31 82 CYS A O 1
ATOM 627 N N . ALA A 1 83 ? 13.089 3.229 -8.660 1.00 95.06 83 ALA A N 1
ATOM 628 C CA . ALA A 1 83 ? 13.289 1.898 -9.231 1.00 95.06 83 ALA A CA 1
ATOM 629 C C . ALA A 1 83 ? 13.421 0.845 -8.102 1.00 95.06 83 ALA A C 1
ATOM 631 O O . ALA A 1 83 ? 13.889 1.202 -7.019 1.00 95.06 83 ALA A O 1
ATOM 632 N N . PRO A 1 84 ? 13.061 -0.434 -8.326 1.00 94.62 84 PRO A N 1
ATOM 633 C CA . PRO A 1 84 ? 12.728 -1.049 -9.616 1.00 94.62 84 PRO A CA 1
ATOM 634 C C . PRO A 1 84 ? 11.221 -1.106 -9.942 1.00 94.62 84 PRO A C 1
ATOM 636 O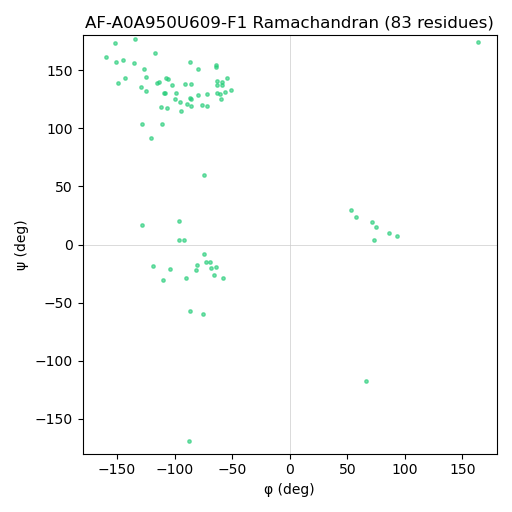 O . PRO A 1 84 ? 10.827 -1.934 -10.755 1.00 94.62 84 PRO A O 1
ATOM 639 N N . ALA A 1 85 ? 10.402 -0.275 -9.287 1.00 83.06 85 ALA A N 1
ATOM 640 C CA . ALA A 1 85 ? 8.947 -0.204 -9.462 1.00 83.06 85 ALA A CA 1
ATOM 641 C C . ALA A 1 85 ? 8.466 -0.147 -10.924 1.00 83.06 85 ALA A C 1
ATOM 643 O O . ALA A 1 85 ? 9.077 0.607 -11.720 1.00 83.06 85 ALA A O 1
#